Protein AF-A0A2N1QKE6-F1 (afdb_monomer_lite)

pLDDT: mean 80.48, std 20.17, range [35.88, 97.75]

Foldseek 3Di:
DDPPPPPDPDDPVLVVLLVVLVVPQPDQDALQNSCCVRVVGDDPVSSVVSVVSVVCLQPDPVRPFHWAADPSGIHTDDDDVSVVVRVVVVVVVVVVVVVVVVVVVVLVPDPPSPPDPCPPVNVVVVVVQPPDDPPPDRDDDD

Sequence (142 aa):
MKNKIETKKHSGISYEVHDYLLELPIKWHSVEDLCKKFFGNYNSTLDKEMRSIIREISFDRMFQKIIISGVRGYKVAENNDEIESFLEKSLSTAKSLFERYSAVKYKYHKDDQCKLKIGQHDSEFFQAMIKSDNIGQVAFNI

Structure (mmCIF, N/CA/C/O backbone):
data_AF-A0A2N1QKE6-F1
#
_entry.id   AF-A0A2N1QKE6-F1
#
loop_
_atom_site.group_PDB
_atom_site.id
_atom_site.type_symbol
_atom_site.label_atom_id
_atom_site.label_alt_id
_atom_site.label_comp_id
_atom_site.label_asym_id
_atom_site.label_entity_id
_atom_site.label_seq_id
_atom_site.pdbx_PDB_ins_code
_atom_site.Cartn_x
_atom_site.Cartn_y
_atom_site.Cartn_z
_atom_site.occupancy
_atom_site.B_iso_or_equiv
_atom_site.auth_seq_id
_atom_site.auth_comp_id
_atom_site.auth_asym_id
_atom_site.auth_atom_id
_atom_site.pdbx_PDB_model_num
ATOM 1 N N . MET A 1 1 ? 15.213 21.173 34.139 1.00 40.81 1 MET A N 1
ATOM 2 C CA . MET A 1 1 ? 14.629 21.098 32.781 1.00 40.81 1 MET A CA 1
ATOM 3 C C . MET A 1 1 ? 13.823 19.813 32.699 1.00 40.81 1 MET A C 1
ATOM 5 O O . MET A 1 1 ? 14.387 18.754 32.931 1.00 40.81 1 MET A O 1
ATOM 9 N N . LYS A 1 2 ? 12.499 19.894 32.510 1.00 39.69 2 LYS A N 1
ATOM 10 C CA . LYS A 1 2 ? 11.651 18.701 32.367 1.00 39.69 2 LYS A CA 1
ATOM 11 C C . LYS A 1 2 ? 11.898 18.116 30.977 1.00 39.69 2 LYS A C 1
ATOM 13 O O . LYS A 1 2 ? 11.604 18.787 29.992 1.00 39.69 2 LYS A O 1
ATOM 18 N N . ASN A 1 3 ? 12.431 16.898 30.910 1.00 42.16 3 ASN A N 1
ATOM 19 C CA . ASN A 1 3 ? 12.432 16.107 29.684 1.00 42.16 3 ASN A CA 1
ATOM 20 C C . ASN A 1 3 ? 10.969 15.922 29.266 1.00 42.16 3 ASN A C 1
ATOM 22 O O . ASN A 1 3 ? 10.210 15.224 29.938 1.00 42.16 3 ASN A O 1
ATOM 26 N N . LYS A 1 4 ? 10.553 16.612 28.199 1.00 43.88 4 LYS A N 1
ATOM 27 C CA . LYS A 1 4 ? 9.308 16.299 27.500 1.00 43.88 4 LYS A CA 1
ATOM 28 C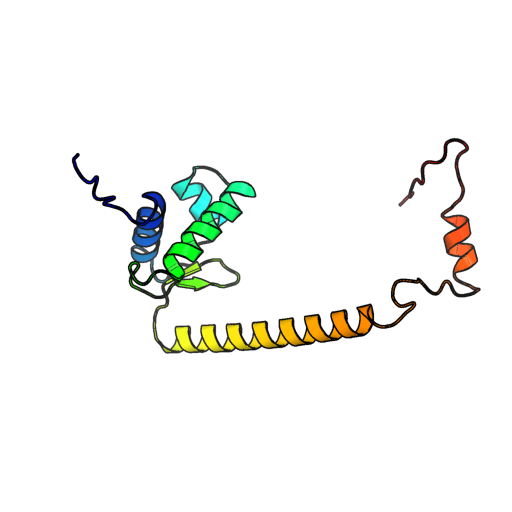 C . LYS A 1 4 ? 9.503 14.900 26.929 1.00 43.88 4 LYS A C 1
ATOM 30 O O . LYS A 1 4 ? 10.239 14.726 25.967 1.00 43.88 4 LYS A O 1
ATOM 35 N N . ILE A 1 5 ? 8.896 13.910 27.568 1.00 48.75 5 ILE A N 1
ATOM 36 C CA . ILE A 1 5 ? 8.707 12.601 26.958 1.00 48.75 5 ILE A CA 1
ATOM 37 C C . ILE A 1 5 ? 7.795 12.871 25.761 1.00 48.75 5 ILE A C 1
ATOM 39 O O . ILE A 1 5 ? 6.630 13.221 25.948 1.00 48.75 5 ILE A O 1
ATOM 43 N N . GLU A 1 6 ? 8.331 12.822 24.544 1.00 53.50 6 GLU A N 1
ATOM 44 C CA . GLU A 1 6 ? 7.504 12.772 23.341 1.00 53.50 6 GLU A CA 1
ATOM 45 C C . GLU A 1 6 ? 6.712 11.466 23.404 1.00 53.50 6 GLU A C 1
ATOM 47 O O . GLU A 1 6 ? 7.234 10.376 23.193 1.00 53.50 6 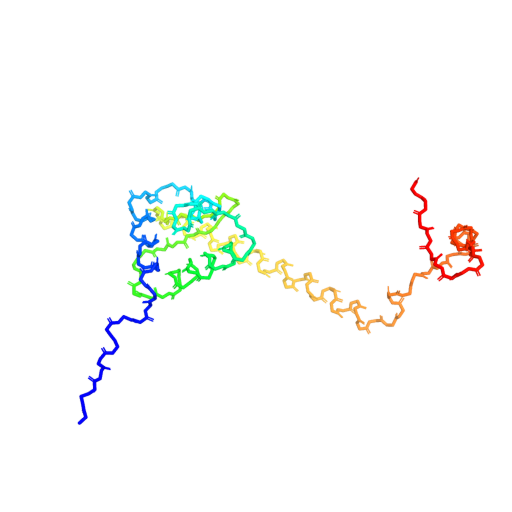GLU A O 1
ATOM 52 N N . THR A 1 7 ? 5.452 11.565 23.814 1.00 58.62 7 THR A N 1
ATOM 53 C CA . THR A 1 7 ? 4.611 10.410 24.142 1.00 58.62 7 THR A CA 1
ATOM 54 C C . THR A 1 7 ? 4.003 9.729 22.918 1.00 58.62 7 THR A C 1
ATOM 56 O O . THR A 1 7 ? 3.392 8.674 23.068 1.00 58.62 7 THR A O 1
ATOM 59 N N . LYS A 1 8 ? 4.161 10.279 21.706 1.00 61.62 8 LYS A N 1
ATOM 60 C CA . LYS A 1 8 ? 3.664 9.664 20.467 1.00 61.62 8 LYS A CA 1
ATOM 61 C C . LYS A 1 8 ? 4.711 9.764 19.359 1.00 61.62 8 LYS A C 1
ATOM 63 O O . LYS A 1 8 ? 4.970 10.845 18.848 1.00 61.62 8 LYS A O 1
ATOM 68 N N . LYS A 1 9 ? 5.277 8.612 18.982 1.00 75.75 9 LYS A N 1
ATOM 69 C CA . LYS A 1 9 ? 6.240 8.446 17.875 1.00 75.75 9 LYS A CA 1
ATOM 70 C C . LYS A 1 9 ? 5.653 8.808 16.500 1.00 75.75 9 LYS A C 1
ATOM 72 O O . LYS A 1 9 ? 6.391 9.160 15.588 1.00 75.75 9 LYS A O 1
ATOM 77 N N . HIS A 1 10 ? 4.332 8.714 16.375 1.00 83.38 10 HIS A N 1
ATOM 78 C CA . HIS A 1 10 ? 3.579 8.840 15.132 1.00 83.38 10 HIS A CA 1
ATOM 79 C C . HIS A 1 10 ? 2.488 9.900 15.263 1.00 83.38 10 HIS A C 1
ATOM 81 O O . HIS A 1 10 ? 2.047 10.218 16.374 1.00 83.38 10 HIS A O 1
ATOM 87 N N . SER A 1 11 ? 2.038 10.425 14.124 1.00 84.06 11 SER A N 1
ATOM 88 C CA . SER A 1 11 ? 0.930 11.378 14.070 1.00 84.06 11 SER A CA 1
ATOM 89 C C . SER A 1 11 ? -0.369 10.759 14.615 1.00 84.06 11 SER A C 1
ATOM 91 O O . SER A 1 11 ? -0.560 9.546 14.549 1.00 84.06 11 SER A O 1
ATOM 93 N N . GLY A 1 12 ? -1.279 11.579 15.159 1.00 88.75 12 GLY A N 1
ATOM 94 C CA . GLY A 1 12 ? -2.575 11.092 15.658 1.00 88.75 12 GLY A CA 1
ATOM 95 C C . GLY A 1 12 ? -3.387 10.373 14.576 1.00 88.75 12 GLY A C 1
ATOM 96 O O . GLY A 1 12 ? -3.919 9.295 14.822 1.00 88.75 12 GLY A O 1
ATOM 97 N N . ILE A 1 13 ? -3.357 10.914 13.357 1.00 93.19 13 ILE A N 1
ATOM 98 C CA . ILE A 1 13 ? -4.064 10.363 12.202 1.00 93.19 13 ILE A CA 1
ATOM 99 C C . ILE A 1 13 ? -3.544 8.976 11.792 1.00 93.19 13 ILE A C 1
ATOM 101 O O . ILE A 1 13 ? -4.334 8.156 11.337 1.00 93.19 13 ILE A O 1
ATOM 105 N N . SER A 1 14 ? -2.260 8.658 12.015 1.00 94.50 14 SER A N 1
ATOM 106 C CA . SER A 1 14 ? -1.728 7.308 11.760 1.00 94.50 14 SER A CA 1
ATOM 107 C C . SER A 1 14 ? -2.448 6.248 12.604 1.00 94.50 14 SER A C 1
ATOM 109 O O . SER A 1 14 ? -2.782 5.180 12.097 1.00 94.50 14 SER A O 1
ATOM 111 N N . TYR A 1 15 ?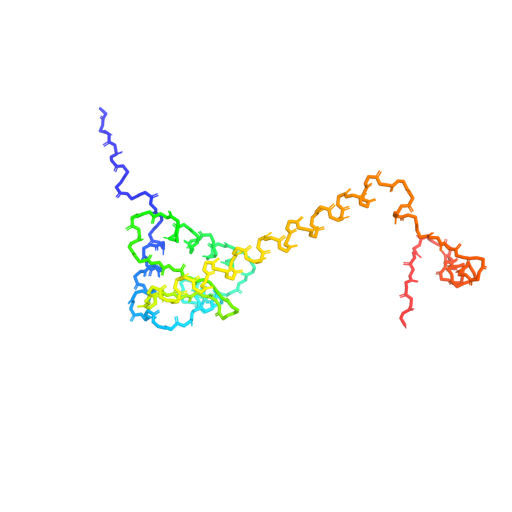 -2.732 6.552 13.874 1.00 93.81 15 TYR A N 1
ATOM 112 C CA . TYR A 1 15 ? -3.486 5.651 14.750 1.00 93.81 15 TYR A CA 1
ATOM 113 C C . TYR A 1 15 ? -4.952 5.553 14.334 1.00 93.81 15 TYR A C 1
ATOM 115 O O . TYR A 1 15 ? -5.470 4.452 14.218 1.00 93.81 15 TYR A O 1
ATOM 123 N N . GLU A 1 16 ? -5.598 6.679 14.027 1.00 95.19 16 GLU A N 1
ATOM 124 C CA . GLU A 1 16 ? -7.007 6.690 13.605 1.00 95.19 16 GLU A CA 1
ATOM 125 C C . GLU A 1 16 ? -7.232 5.895 12.308 1.00 95.19 16 GLU A C 1
ATOM 127 O O . GLU A 1 16 ? -8.220 5.170 12.168 1.00 95.19 16 GLU A O 1
ATOM 132 N N . VAL A 1 17 ? -6.298 6.000 11.359 1.00 95.44 17 VAL A N 1
ATOM 133 C CA . VAL A 1 17 ? -6.321 5.220 10.117 1.00 95.44 17 VAL A CA 1
ATOM 134 C C . VAL A 1 17 ? -6.102 3.737 10.406 1.00 95.44 17 VAL A C 1
ATOM 136 O O . VAL A 1 17 ? -6.815 2.907 9.844 1.00 95.44 17 VAL A O 1
ATOM 139 N N . HIS A 1 18 ? -5.150 3.389 11.277 1.00 95.06 18 HIS A N 1
ATOM 140 C CA . HIS A 1 18 ? -4.899 2.000 11.672 1.00 95.06 18 HIS A CA 1
ATOM 141 C C . HIS A 1 18 ? -6.123 1.371 12.341 1.00 95.06 18 HIS A C 1
ATOM 143 O O . HIS A 1 18 ? -6.587 0.331 11.874 1.00 95.06 18 HIS A O 1
ATOM 149 N N . ASP A 1 19 ? -6.697 2.036 13.344 1.00 94.31 19 ASP A N 1
ATOM 150 C CA . ASP A 1 19 ? -7.884 1.567 14.061 1.00 94.31 19 ASP A CA 1
ATOM 151 C C . ASP A 1 19 ? -9.057 1.346 13.097 1.00 94.31 19 ASP A C 1
ATOM 153 O O . ASP A 1 19 ? -9.696 0.294 13.113 1.00 94.31 19 ASP A O 1
ATOM 157 N N . TYR A 1 20 ? -9.286 2.277 12.166 1.00 95.06 20 TYR A N 1
ATOM 158 C CA . TYR A 1 20 ? -10.347 2.133 11.170 1.00 95.06 20 TYR A CA 1
ATOM 159 C C . TYR A 1 20 ? -10.146 0.942 10.223 1.00 95.06 20 TYR A C 1
ATOM 161 O O . TYR A 1 20 ? -11.112 0.266 9.861 1.00 95.06 20 TYR A O 1
ATOM 169 N N . LEU A 1 21 ? -8.907 0.666 9.807 1.00 94.25 21 LEU A N 1
ATOM 170 C CA . LEU A 1 21 ? -8.612 -0.517 8.994 1.00 94.25 21 LEU A CA 1
ATOM 171 C C . LEU A 1 21 ? -8.868 -1.811 9.782 1.00 94.25 21 LEU A C 1
ATOM 173 O O . LEU A 1 21 ? -9.288 -2.808 9.195 1.00 94.25 21 LEU A O 1
ATOM 177 N N . LEU A 1 22 ? -8.655 -1.801 11.101 1.00 92.69 22 LEU A N 1
ATOM 178 C CA . LEU A 1 22 ? -8.930 -2.944 11.973 1.00 92.69 22 LEU A CA 1
ATOM 179 C C . LEU A 1 22 ? -10.421 -3.155 12.264 1.00 92.69 22 LEU A C 1
ATOM 181 O O . LEU A 1 22 ? -10.820 -4.295 12.495 1.00 92.69 22 LEU A O 1
ATOM 185 N N . GLU A 1 23 ? -11.247 -2.106 12.228 1.00 92.69 23 GLU A N 1
ATOM 186 C CA . GLU A 1 23 ? -12.709 -2.231 12.352 1.00 92.69 23 GLU A CA 1
ATOM 187 C C . GLU A 1 23 ? -13.326 -3.009 11.178 1.00 92.69 23 GLU A C 1
ATOM 189 O O . GLU A 1 23 ? -14.349 -3.677 11.338 1.00 92.69 23 GLU A O 1
ATOM 194 N N . LEU A 1 24 ? -12.711 -2.935 9.991 1.00 89.06 24 LEU A N 1
ATOM 195 C CA . LEU A 1 24 ? -13.211 -3.536 8.750 1.00 89.06 24 LEU A CA 1
ATOM 196 C C . LEU A 1 24 ? -12.110 -4.327 8.011 1.00 89.06 24 LEU A C 1
ATOM 198 O O . LEU A 1 24 ? -11.825 -4.045 6.847 1.00 89.06 24 LEU A O 1
ATOM 202 N N . PRO A 1 25 ? -11.517 -5.365 8.626 1.00 82.44 25 PRO A N 1
ATOM 203 C CA . PRO A 1 25 ? -10.234 -5.924 8.191 1.00 82.44 25 PRO A CA 1
ATOM 204 C C . PRO A 1 25 ? -10.272 -6.578 6.800 1.00 82.44 25 PRO A C 1
ATOM 206 O O . PRO A 1 25 ? -9.303 -6.499 6.050 1.00 82.44 25 PRO A O 1
ATOM 209 N N . ILE A 1 26 ? -11.408 -7.177 6.428 1.00 85.19 26 ILE A N 1
ATOM 210 C CA . ILE A 1 26 ? -11.612 -7.882 5.146 1.00 85.19 26 ILE A CA 1
ATOM 211 C C . ILE A 1 26 ? -11.901 -6.891 3.999 1.00 85.19 26 ILE A C 1
ATOM 213 O O . ILE A 1 26 ? -11.804 -7.220 2.812 1.00 85.19 26 ILE A O 1
ATOM 217 N N . LYS A 1 27 ? -12.275 -5.649 4.325 1.00 92.75 27 LYS A N 1
ATOM 218 C CA . LYS A 1 27 ? -12.691 -4.663 3.333 1.00 92.75 27 LYS A CA 1
ATOM 219 C C . LYS A 1 27 ? -11.471 -4.051 2.648 1.00 92.75 27 LYS A C 1
ATOM 221 O O . LYS A 1 27 ? -10.510 -3.637 3.282 1.00 92.75 27 LYS A O 1
ATOM 226 N N . TRP A 1 28 ? -11.547 -3.928 1.326 1.00 95.81 28 TRP A N 1
ATOM 227 C CA . TRP A 1 28 ? -10.607 -3.103 0.572 1.00 95.81 28 TRP A CA 1
ATOM 228 C C . TRP A 1 28 ? -10.960 -1.626 0.724 1.00 95.81 28 TRP A C 1
ATOM 230 O O . TRP A 1 28 ? -12.093 -1.220 0.457 1.00 95.81 28 TRP A O 1
ATOM 240 N N . HIS A 1 29 ? -9.970 -0.831 1.106 1.00 96.19 29 HIS A N 1
ATOM 241 C CA . HIS A 1 29 ? -10.074 0.612 1.244 1.00 96.19 29 HIS A CA 1
ATOM 242 C C . HIS A 1 29 ? -9.252 1.294 0.156 1.00 96.19 29 HIS A C 1
ATOM 244 O O . HIS A 1 29 ? -8.023 1.166 0.116 1.00 96.19 29 HIS A O 1
ATOM 250 N N . SER A 1 30 ? -9.923 2.030 -0.729 1.00 97.19 30 SER A N 1
ATOM 251 C CA . SER A 1 30 ? -9.230 2.881 -1.691 1.00 97.19 30 SER A CA 1
ATOM 252 C C . SER A 1 30 ? -8.598 4.081 -0.975 1.00 97.19 30 SER A C 1
ATOM 254 O O . SER A 1 30 ? -9.074 4.521 0.073 1.00 97.19 30 SER A O 1
ATOM 256 N N . VAL A 1 31 ? -7.520 4.635 -1.539 1.00 96.62 31 VAL A N 1
ATOM 257 C CA . VAL A 1 31 ? -6.902 5.856 -0.987 1.00 96.62 31 VAL A CA 1
ATOM 258 C C . VAL A 1 31 ? -7.888 7.017 -1.019 1.00 96.62 31 VAL A C 1
ATOM 260 O O . VAL A 1 31 ? -7.941 7.798 -0.078 1.00 96.62 31 VAL A O 1
ATOM 263 N N . GLU A 1 32 ? -8.707 7.098 -2.065 1.00 97.25 32 GLU A N 1
ATOM 264 C CA . GLU A 1 32 ? -9.736 8.123 -2.195 1.00 97.25 32 GLU A CA 1
ATOM 265 C C . GLU A 1 32 ? -10.765 8.059 -1.060 1.00 97.25 32 GLU A C 1
ATOM 267 O O . GLU A 1 32 ? -11.066 9.091 -0.459 1.00 97.25 32 GLU A O 1
ATOM 272 N N . ASP A 1 33 ? -11.260 6.866 -0.719 1.00 96.31 33 ASP A N 1
ATOM 273 C CA . ASP A 1 33 ? -12.224 6.690 0.374 1.00 96.31 33 ASP A CA 1
ATOM 274 C C . ASP A 1 33 ? -11.615 7.048 1.729 1.00 96.31 33 ASP A C 1
ATOM 276 O O . ASP A 1 33 ? -12.257 7.709 2.547 1.00 96.31 33 ASP A O 1
ATOM 280 N N . LEU A 1 34 ? -10.363 6.642 1.961 1.00 96.62 34 LEU A N 1
ATOM 281 C CA . LEU A 1 34 ? -9.636 6.998 3.176 1.00 96.62 34 LEU A CA 1
ATOM 282 C C . LEU A 1 34 ? -9.431 8.514 3.256 1.00 96.62 34 LEU A C 1
ATOM 284 O O . LEU A 1 34 ? -9.715 9.112 4.291 1.00 96.62 34 LEU A O 1
ATOM 288 N N . CYS A 1 35 ? -9.031 9.167 2.164 1.00 97.50 35 CYS A N 1
ATOM 289 C CA . CYS A 1 35 ? -8.879 10.618 2.144 1.00 97.50 35 CYS A CA 1
ATOM 290 C C . CYS A 1 35 ? -10.201 11.337 2.424 1.00 97.50 35 CYS A C 1
ATOM 292 O O . CYS A 1 35 ? -10.251 12.219 3.277 1.00 97.50 35 CYS A O 1
ATOM 294 N N . LYS A 1 36 ? -11.298 10.926 1.780 1.00 97.38 36 LYS A N 1
ATOM 295 C CA . LYS A 1 36 ? -12.625 11.500 2.048 1.00 97.38 36 LYS A CA 1
ATOM 296 C C . LYS A 1 36 ? -13.046 11.308 3.503 1.00 97.38 36 LYS A C 1
ATOM 298 O O . LYS A 1 36 ? -13.643 12.215 4.072 1.00 97.38 36 LYS A O 1
ATOM 303 N N . LYS A 1 37 ? -12.723 10.165 4.116 1.00 96.31 37 LYS A N 1
ATOM 304 C CA . LYS A 1 37 ? -13.062 9.886 5.516 1.00 96.31 37 LYS A CA 1
ATOM 305 C C . LYS A 1 37 ? -12.255 10.737 6.502 1.00 96.31 37 LYS A C 1
ATOM 307 O O . LYS A 1 37 ? -12.844 11.275 7.431 1.00 96.31 37 LYS A O 1
ATOM 312 N N . PHE A 1 38 ? -10.940 10.837 6.319 1.00 96.75 38 PHE A N 1
ATOM 313 C CA . PHE A 1 38 ? -10.045 11.458 7.306 1.00 96.75 38 PHE A CA 1
ATOM 314 C C . PHE A 1 38 ? -9.735 12.935 7.030 1.00 96.75 38 PHE A C 1
ATOM 316 O O . PHE A 1 38 ? -9.454 13.683 7.960 1.00 96.75 38 PHE A O 1
ATOM 323 N N . PHE A 1 39 ? -9.828 13.375 5.775 1.00 95.75 39 PHE A N 1
ATOM 324 C CA . PHE A 1 39 ? -9.565 14.758 5.361 1.00 95.75 39 PHE A CA 1
ATOM 325 C C . PHE A 1 39 ? -10.804 15.476 4.803 1.00 95.75 39 PHE A C 1
ATOM 327 O O . PHE A 1 39 ? -10.763 16.683 4.577 1.00 95.75 39 PHE A O 1
ATOM 334 N N . GLY A 1 40 ? -11.910 14.764 4.555 1.00 96.31 40 GLY A N 1
ATOM 335 C CA . GLY A 1 40 ? -13.151 15.339 4.018 1.00 96.31 40 GLY A CA 1
ATOM 336 C C . GLY A 1 40 ? -13.149 15.591 2.504 1.00 96.31 40 GLY A C 1
ATOM 337 O O . GLY A 1 40 ? -14.178 15.959 1.941 1.00 96.31 40 GLY A O 1
ATOM 338 N N . ASN A 1 41 ? -12.024 15.392 1.814 1.00 96.81 41 ASN A N 1
ATOM 339 C CA . ASN A 1 41 ? -11.893 15.578 0.368 1.00 96.81 41 ASN A CA 1
ATOM 340 C C . ASN A 1 41 ? -10.803 14.665 -0.228 1.00 96.81 41 ASN A C 1
ATOM 342 O O . ASN A 1 41 ? -10.110 13.934 0.478 1.00 96.81 41 ASN A O 1
ATOM 346 N N . TYR A 1 42 ? -10.666 14.692 -1.556 1.00 97.56 42 TYR A N 1
ATOM 347 C CA . TYR A 1 42 ? -9.618 13.976 -2.282 1.00 97.56 42 TYR A CA 1
ATOM 348 C C . TYR A 1 42 ? -8.899 14.913 -3.252 1.00 97.56 42 TYR A C 1
ATOM 350 O O . TYR A 1 42 ? -9.533 15.626 -4.029 1.00 97.56 42 TYR A O 1
ATOM 358 N N . ASN A 1 43 ? -7.567 14.904 -3.206 1.00 97.00 43 ASN A N 1
ATOM 359 C CA . ASN A 1 43 ? -6.694 15.549 -4.182 1.00 97.00 43 ASN A CA 1
ATOM 360 C C . ASN A 1 43 ? -5.328 14.840 -4.207 1.00 97.00 43 ASN A C 1
ATOM 362 O O . ASN A 1 43 ? -5.032 14.005 -3.351 1.00 97.00 43 ASN A O 1
ATOM 366 N N . SER A 1 44 ? -4.469 15.188 -5.169 1.00 96.50 44 SER A N 1
ATOM 367 C CA . SER A 1 44 ? -3.165 14.535 -5.354 1.00 96.50 44 SER A CA 1
ATOM 368 C C . SER A 1 44 ? -2.196 14.697 -4.179 1.00 96.50 44 SER A C 1
ATOM 370 O O . SER A 1 44 ? -1.306 13.867 -4.006 1.00 96.50 44 SER A O 1
ATOM 372 N N . THR A 1 45 ? -2.314 15.778 -3.405 1.00 97.25 45 THR A N 1
ATOM 373 C CA . THR A 1 45 ? -1.462 16.016 -2.231 1.00 97.25 45 THR A CA 1
ATOM 374 C C . THR A 1 45 ? -1.876 15.089 -1.098 1.00 97.25 45 THR A C 1
ATOM 376 O O . THR A 1 45 ? -1.037 14.372 -0.560 1.00 97.25 45 THR A O 1
ATOM 379 N N . LEU A 1 46 ? -3.178 15.019 -0.821 1.00 96.94 46 LEU A N 1
ATOM 380 C CA . LEU A 1 46 ? -3.734 14.140 0.205 1.00 96.94 46 LEU A CA 1
ATOM 381 C C . LEU A 1 46 ? -3.595 12.663 -0.157 1.00 96.94 46 LEU A C 1
ATOM 383 O O . LEU A 1 46 ? -3.366 11.844 0.721 1.00 96.94 46 LEU A O 1
ATOM 387 N N . ASP A 1 47 ? -3.668 12.309 -1.443 1.00 96.94 47 ASP A N 1
ATOM 388 C CA . ASP A 1 47 ? -3.371 10.948 -1.905 1.00 96.94 47 ASP A CA 1
ATOM 389 C C . ASP A 1 47 ? -1.948 10.525 -1.502 1.00 96.94 47 ASP A C 1
ATOM 391 O O . ASP A 1 47 ? -1.747 9.454 -0.927 1.00 96.94 47 ASP A O 1
ATOM 395 N N . LYS A 1 48 ? -0.957 11.397 -1.734 1.00 97.25 48 LYS A N 1
ATOM 396 C CA . LYS A 1 48 ? 0.435 11.152 -1.327 1.00 97.25 48 LYS A CA 1
ATOM 397 C C . LYS A 1 48 ? 0.576 11.079 0.191 1.00 97.25 48 LYS A C 1
ATOM 399 O O . LYS A 1 48 ? 1.288 10.204 0.681 1.00 97.25 48 LYS A O 1
ATOM 404 N N . GLU A 1 49 ? -0.095 11.970 0.913 1.00 96.81 49 GLU A N 1
ATOM 405 C CA . GLU A 1 49 ? -0.083 12.008 2.376 1.00 96.81 49 GLU A CA 1
ATOM 406 C C . GLU A 1 49 ? -0.682 10.732 2.977 1.00 96.81 49 GLU A C 1
ATOM 408 O O . GLU A 1 49 ? -0.016 10.047 3.749 1.00 96.81 49 GLU A O 1
ATOM 413 N N . MET A 1 50 ? -1.872 10.322 2.534 1.00 97.75 50 MET A N 1
ATOM 414 C CA . MET A 1 50 ? -2.524 9.086 2.970 1.00 97.75 50 MET A CA 1
ATOM 415 C C . MET A 1 50 ? -1.679 7.851 2.648 1.00 97.75 50 MET A C 1
ATOM 417 O O . MET A 1 50 ? -1.510 6.975 3.492 1.00 97.75 50 MET A O 1
ATOM 421 N N . ARG A 1 51 ? -1.068 7.776 1.459 1.00 96.88 51 ARG A N 1
ATOM 422 C CA . ARG A 1 51 ? -0.128 6.685 1.138 1.00 96.88 51 ARG A CA 1
ATOM 423 C C . ARG A 1 51 ? 1.097 6.686 2.048 1.00 96.88 51 ARG A C 1
ATOM 425 O O . ARG A 1 51 ? 1.608 5.611 2.355 1.00 96.88 51 ARG A O 1
ATOM 432 N N . SER A 1 52 ? 1.577 7.860 2.459 1.00 96.19 52 SER A N 1
ATOM 433 C CA . SER A 1 52 ? 2.671 7.981 3.423 1.00 96.19 52 SER A CA 1
ATOM 434 C C . SER A 1 52 ? 2.256 7.462 4.798 1.00 96.19 52 SER A C 1
ATOM 436 O O . SER A 1 52 ? 2.990 6.668 5.379 1.00 96.19 52 SER A O 1
ATOM 438 N N . ILE A 1 53 ? 1.058 7.825 5.265 1.00 96.31 53 ILE A N 1
ATOM 439 C CA . ILE A 1 53 ? 0.483 7.331 6.523 1.00 96.31 53 ILE A CA 1
ATOM 440 C C . ILE A 1 53 ? 0.339 5.805 6.483 1.00 96.31 53 ILE A C 1
ATOM 442 O O . ILE A 1 53 ? 0.829 5.109 7.364 1.00 96.31 53 ILE A O 1
ATOM 446 N N . ILE A 1 54 ? -0.253 5.246 5.426 1.00 95.75 54 ILE A N 1
ATOM 447 C CA . ILE A 1 54 ? -0.413 3.789 5.302 1.00 95.75 54 ILE A CA 1
ATOM 448 C C . ILE A 1 54 ? 0.946 3.087 5.253 1.00 95.75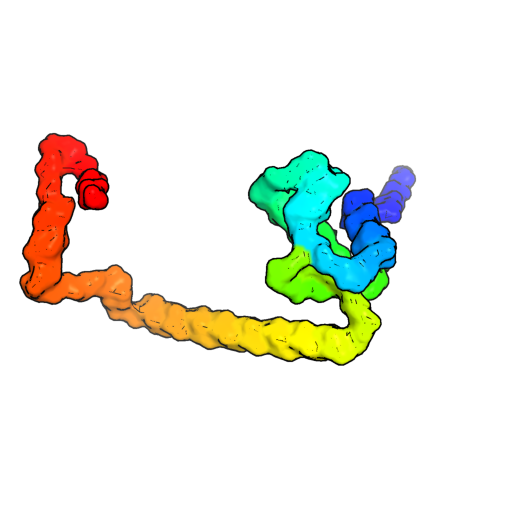 54 ILE A C 1
ATOM 450 O O . ILE A 1 54 ? 1.110 2.012 5.828 1.00 95.75 54 ILE A O 1
ATOM 454 N N . ARG A 1 55 ? 1.939 3.684 4.585 1.00 94.50 55 ARG A N 1
ATOM 455 C CA . ARG A 1 55 ? 3.304 3.152 4.542 1.00 94.50 55 ARG A CA 1
ATOM 456 C C . ARG A 1 55 ? 3.946 3.131 5.930 1.00 94.50 55 ARG A C 1
ATOM 458 O O . ARG A 1 55 ? 4.580 2.141 6.275 1.00 94.50 55 ARG A O 1
ATOM 465 N N . GLU A 1 56 ? 3.785 4.202 6.698 1.00 94.00 56 GLU A N 1
ATOM 466 C CA . GLU A 1 56 ? 4.234 4.288 8.088 1.00 94.00 56 GLU A CA 1
ATOM 467 C C . GLU A 1 56 ? 3.596 3.182 8.934 1.00 94.00 56 GLU A C 1
ATOM 469 O O . GLU A 1 56 ? 4.316 2.425 9.582 1.00 94.00 56 GLU A O 1
ATOM 474 N N . ILE A 1 57 ? 2.274 3.011 8.829 1.00 94.50 57 ILE A N 1
ATOM 475 C CA . ILE A 1 57 ? 1.537 1.949 9.526 1.00 94.50 57 ILE A CA 1
ATOM 476 C C . ILE A 1 57 ? 2.042 0.560 9.114 1.00 94.50 57 ILE A C 1
ATOM 478 O O . ILE A 1 57 ? 2.259 -0.301 9.956 1.00 94.50 57 ILE A O 1
ATOM 482 N N . SER A 1 58 ? 2.270 0.337 7.820 1.00 92.19 58 SER A N 1
ATOM 483 C CA . SER A 1 58 ? 2.648 -0.981 7.288 1.00 92.19 58 SER A CA 1
ATOM 484 C C . SER A 1 58 ? 4.070 -1.413 7.663 1.00 92.19 58 SER A C 1
ATOM 486 O O . SER A 1 58 ? 4.367 -2.606 7.650 1.00 92.19 58 SER A O 1
ATOM 488 N N . PHE A 1 59 ? 4.972 -0.464 7.928 1.00 88.75 59 PHE A N 1
ATOM 489 C CA . PHE A 1 59 ? 6.383 -0.753 8.205 1.00 88.75 59 PHE A CA 1
ATOM 490 C C . PHE A 1 59 ? 6.764 -0.638 9.678 1.00 88.75 59 PHE A C 1
ATOM 492 O O . PHE A 1 59 ? 7.787 -1.205 10.077 1.00 88.75 59 PHE A O 1
ATOM 499 N N . ASP A 1 60 ? 5.985 0.076 10.491 1.00 90.69 60 ASP A N 1
ATOM 500 C CA . ASP A 1 60 ? 6.277 0.180 11.913 1.00 90.69 60 ASP A CA 1
ATOM 501 C C . ASP A 1 60 ? 5.733 -1.018 12.695 1.00 90.69 60 ASP A C 1
ATOM 503 O O . ASP A 1 60 ? 4.561 -1.372 12.616 1.00 90.69 60 ASP A O 1
ATOM 507 N N . ARG A 1 61 ? 6.590 -1.619 13.524 1.00 86.38 61 ARG A N 1
ATOM 508 C CA . ARG A 1 61 ? 6.239 -2.776 14.360 1.00 86.38 61 ARG A CA 1
ATOM 509 C C . ARG A 1 61 ? 5.219 -2.441 15.451 1.00 86.38 61 ARG A C 1
ATOM 511 O O . ARG A 1 61 ? 4.657 -3.361 16.039 1.00 86.38 61 ARG A O 1
ATOM 518 N N . MET A 1 62 ? 5.030 -1.157 15.765 1.00 88.50 62 MET A N 1
ATOM 519 C CA . MET A 1 62 ? 4.036 -0.714 16.741 1.00 88.50 62 MET A CA 1
ATOM 520 C C . MET A 1 62 ? 2.604 -0.964 16.253 1.00 88.50 62 MET A C 1
ATOM 522 O O . MET A 1 62 ? 1.737 -1.298 17.061 1.00 88.50 62 MET A O 1
ATOM 526 N N . PHE A 1 63 ? 2.361 -0.846 14.947 1.00 89.06 63 PHE A N 1
ATOM 527 C CA . PHE A 1 63 ? 1.064 -1.138 14.356 1.00 89.06 63 PHE A CA 1
ATOM 528 C C . PHE A 1 63 ? 0.964 -2.640 14.107 1.00 89.06 63 PHE A C 1
ATOM 530 O O . PHE A 1 63 ? 1.560 -3.205 13.193 1.00 89.06 63 PHE A O 1
ATOM 537 N N . GLN A 1 64 ? 0.239 -3.317 14.993 1.00 82.31 64 GLN A N 1
ATOM 538 C CA . GLN A 1 64 ? 0.008 -4.751 14.884 1.00 82.31 64 GLN A CA 1
ATOM 539 C C . GLN A 1 64 ? -0.871 -5.047 13.655 1.00 82.31 64 GLN A C 1
ATOM 541 O O . GLN A 1 64 ? -1.756 -4.256 13.329 1.00 82.31 64 GLN A O 1
ATOM 546 N N . LYS A 1 65 ? -0.673 -6.230 13.050 1.00 90.19 65 LYS A N 1
ATOM 547 C CA . LYS A 1 65 ? -1.278 -6.735 11.793 1.00 90.19 65 LYS A CA 1
ATOM 548 C C . LYS A 1 65 ? -0.568 -6.292 10.512 1.00 90.19 65 LYS A C 1
ATOM 550 O O . LYS A 1 65 ? 0.038 -5.235 10.431 1.00 90.19 65 LYS A O 1
ATOM 555 N N . ILE A 1 66 ? -0.654 -7.154 9.500 1.00 92.31 66 ILE A N 1
ATOM 556 C CA . ILE A 1 66 ? -0.060 -6.926 8.183 1.00 92.31 66 ILE A CA 1
ATOM 557 C C . ILE A 1 66 ? -1.105 -6.252 7.299 1.00 92.31 66 ILE A C 1
ATOM 559 O O . ILE A 1 66 ? -2.197 -6.785 7.113 1.00 92.31 66 ILE A O 1
ATOM 563 N N . ILE A 1 67 ? -0.754 -5.094 6.745 1.00 93.94 67 ILE A N 1
ATOM 564 C CA . ILE A 1 67 ? -1.548 -4.407 5.727 1.00 93.94 67 ILE A CA 1
ATOM 565 C C . ILE A 1 67 ? -0.967 -4.761 4.364 1.00 93.94 67 ILE A C 1
ATOM 567 O O . ILE A 1 67 ? 0.220 -4.554 4.107 1.00 93.94 67 ILE A O 1
ATOM 571 N N . ILE A 1 68 ? -1.810 -5.280 3.479 1.00 94.19 68 ILE A N 1
ATOM 572 C CA . ILE A 1 68 ? -1.436 -5.590 2.101 1.00 94.19 68 ILE A CA 1
ATOM 573 C C . ILE A 1 68 ? -2.029 -4.568 1.142 1.00 94.19 68 ILE A C 1
ATOM 575 O O . ILE A 1 68 ? -3.050 -3.932 1.409 1.00 94.19 68 ILE A O 1
ATOM 579 N N . SER A 1 69 ? -1.371 -4.421 -0.004 1.00 94.06 69 SER A N 1
ATOM 580 C CA . SER A 1 69 ? -1.803 -3.519 -1.068 1.00 94.06 69 SER A CA 1
ATOM 581 C C . SER A 1 69 ? -2.221 -4.292 -2.313 1.00 94.06 69 SER A C 1
ATOM 583 O O . SER A 1 69 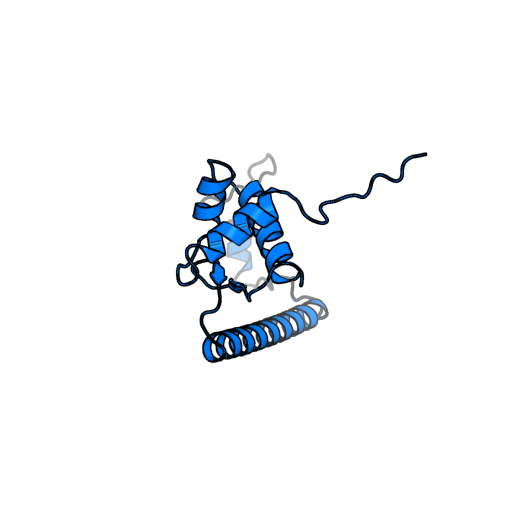? -1.731 -5.384 -2.599 1.00 94.06 69 SER A O 1
ATOM 585 N N . GLY A 1 70 ? -3.140 -3.714 -3.074 1.00 90.69 70 GLY A N 1
ATOM 586 C CA . GLY A 1 70 ? -3.650 -4.284 -4.309 1.00 90.69 70 GLY A CA 1
ATOM 587 C C . GLY A 1 70 ? -4.270 -3.218 -5.203 1.00 90.69 70 GLY A C 1
ATOM 588 O O . GLY A 1 70 ? -4.281 -2.032 -4.885 1.00 90.69 70 GLY A O 1
ATOM 589 N N . VAL A 1 71 ? -4.831 -3.651 -6.334 1.00 88.88 71 VAL A N 1
ATOM 590 C CA . VAL A 1 71 ? -5.456 -2.750 -7.325 1.00 88.88 71 VAL A CA 1
ATOM 591 C C . VAL A 1 71 ? -6.601 -1.934 -6.710 1.00 88.88 71 VAL A C 1
ATOM 593 O O . VAL A 1 71 ? -6.839 -0.801 -7.106 1.00 88.88 71 VAL A O 1
ATOM 596 N N . ARG A 1 72 ? -7.289 -2.502 -5.713 1.00 90.38 72 ARG A N 1
ATOM 597 C CA . ARG A 1 72 ? -8.426 -1.882 -5.020 1.00 90.38 72 ARG A CA 1
ATOM 598 C C . ARG A 1 72 ? -8.022 -0.981 -3.844 1.00 90.38 72 ARG A C 1
ATOM 600 O O . ARG A 1 72 ? -8.900 -0.406 -3.213 1.00 90.38 72 ARG A O 1
ATOM 607 N N . GLY A 1 73 ? -6.727 -0.857 -3.545 1.00 94.62 73 GLY A N 1
ATOM 608 C CA . GLY A 1 73 ? -6.214 -0.086 -2.411 1.00 94.62 73 GLY A CA 1
ATOM 609 C C . GLY A 1 73 ? -5.549 -0.972 -1.364 1.00 94.62 73 GLY A C 1
ATOM 610 O O . GLY A 1 73 ? -4.673 -1.765 -1.707 1.00 94.62 73 GLY A O 1
ATOM 611 N N . TYR A 1 74 ? -5.948 -0.827 -0.103 1.00 95.56 74 TYR A N 1
ATOM 612 C CA . TYR A 1 74 ? -5.313 -1.477 1.044 1.00 95.56 74 TYR A CA 1
ATOM 613 C C . TYR A 1 74 ? -6.326 -2.261 1.870 1.00 95.56 74 TYR A C 1
ATOM 615 O O . TYR A 1 74 ? -7.488 -1.865 1.959 1.00 95.56 74 TYR A O 1
ATOM 623 N N . LYS A 1 75 ? -5.884 -3.358 2.479 1.00 95.31 75 LYS A N 1
ATOM 624 C CA . LYS A 1 75 ? -6.667 -4.096 3.475 1.00 95.31 75 LYS A CA 1
ATOM 625 C C . LYS A 1 75 ? -5.764 -4.778 4.492 1.00 95.31 75 LYS A C 1
ATOM 627 O O . LYS A 1 75 ? -4.560 -4.914 4.261 1.00 95.31 75 LYS A O 1
ATOM 632 N N . VAL A 1 76 ? -6.354 -5.238 5.587 1.00 95.62 76 VAL A N 1
ATOM 633 C CA . VAL A 1 76 ? -5.660 -6.088 6.555 1.00 95.62 76 VAL A CA 1
ATOM 634 C C . VAL A 1 76 ? -5.622 -7.511 6.000 1.00 95.62 76 VAL A C 1
ATOM 636 O O . VAL A 1 76 ? -6.614 -7.998 5.464 1.00 95.62 76 VAL A O 1
ATOM 639 N N . ALA A 1 77 ? -4.470 -8.169 6.094 1.00 94.06 77 ALA A N 1
ATOM 640 C CA . ALA A 1 77 ? -4.336 -9.553 5.662 1.00 94.06 77 ALA A CA 1
ATOM 641 C C . ALA A 1 77 ? -5.166 -10.489 6.550 1.00 94.06 77 ALA A C 1
ATOM 643 O O . ALA A 1 77 ? -5.132 -10.391 7.781 1.00 94.06 77 ALA A O 1
ATOM 644 N N . GLU A 1 78 ? -5.885 -11.412 5.918 1.00 92.19 78 GLU A N 1
ATOM 645 C CA . GLU A 1 78 ? -6.820 -12.309 6.600 1.00 92.19 78 GLU A CA 1
ATOM 646 C C . GLU A 1 78 ? -6.127 -13.547 7.176 1.00 92.19 78 GLU A C 1
ATOM 648 O O . GLU A 1 78 ? -6.487 -14.029 8.251 1.00 92.19 78 GLU A O 1
ATOM 653 N N . ASN A 1 79 ? -5.132 -14.071 6.462 1.00 93.19 79 ASN A N 1
ATOM 654 C CA . ASN A 1 79 ? -4.437 -15.310 6.795 1.00 93.19 79 ASN A CA 1
ATOM 655 C C . ASN A 1 79 ? -3.033 -15.355 6.166 1.00 93.19 79 ASN A C 1
ATOM 657 O O . ASN A 1 79 ? -2.644 -14.463 5.410 1.00 93.19 79 ASN A O 1
ATOM 661 N N . ASN A 1 80 ? -2.268 -16.396 6.504 1.00 94.81 80 ASN A N 1
ATOM 662 C CA . ASN A 1 80 ? -0.897 -16.573 6.021 1.00 94.81 80 ASN A CA 1
ATOM 663 C C . ASN A 1 80 ? -0.832 -16.830 4.512 1.00 94.81 80 ASN A C 1
ATOM 665 O O . ASN A 1 80 ? 0.039 -16.263 3.863 1.00 94.81 80 ASN A O 1
ATOM 669 N N . ASP A 1 81 ? -1.766 -17.596 3.947 1.00 95.56 81 ASP A N 1
ATOM 670 C CA . ASP A 1 81 ? -1.790 -17.906 2.511 1.00 95.56 81 ASP A CA 1
ATOM 671 C C . ASP A 1 81 ? -1.917 -16.628 1.667 1.00 95.56 81 ASP A C 1
ATOM 673 O O . ASP A 1 81 ? -1.254 -16.451 0.644 1.00 95.56 81 ASP A O 1
ATOM 677 N N . GLU A 1 82 ? -2.741 -15.684 2.123 1.00 93.81 82 GLU A N 1
ATOM 678 C CA . GLU A 1 82 ? -2.876 -14.377 1.494 1.00 93.81 82 GLU A CA 1
ATOM 679 C C . GLU A 1 82 ? -1.586 -13.548 1.595 1.00 93.81 82 GLU A C 1
ATOM 681 O O . GLU A 1 82 ? -1.202 -12.874 0.634 1.00 93.81 82 GLU A O 1
ATOM 686 N N . ILE A 1 83 ? -0.901 -13.608 2.739 1.00 94.38 83 ILE A N 1
ATOM 687 C CA . ILE A 1 83 ? 0.387 -12.934 2.931 1.00 94.38 83 ILE A CA 1
ATOM 688 C C . ILE A 1 83 ? 1.430 -13.528 1.982 1.00 94.38 83 ILE A C 1
ATOM 690 O O . ILE A 1 83 ? 2.118 -12.775 1.294 1.00 94.38 83 ILE A O 1
ATOM 694 N N . GLU A 1 84 ? 1.530 -14.854 1.906 1.00 96.50 84 GLU A N 1
ATOM 695 C CA . GLU A 1 84 ? 2.453 -15.551 1.009 1.00 96.50 84 GLU A CA 1
ATOM 696 C C . GLU A 1 84 ? 2.182 -15.185 -0.452 1.00 96.50 84 GLU A C 1
ATOM 698 O O . GLU A 1 84 ? 3.089 -14.729 -1.151 1.00 96.50 84 GLU A O 1
ATOM 703 N N . SER A 1 85 ? 0.919 -15.240 -0.883 1.00 94.62 85 SER A N 1
ATOM 704 C CA . SER A 1 85 ? 0.519 -14.837 -2.234 1.00 94.62 85 SER A CA 1
ATOM 705 C C . SER A 1 85 ? 0.892 -13.380 -2.545 1.00 94.62 85 SER A C 1
ATOM 707 O O . SER A 1 85 ? 1.412 -13.063 -3.623 1.00 94.62 85 SER A O 1
ATOM 709 N N . PHE A 1 86 ? 0.679 -12.469 -1.589 1.00 94.69 86 PHE A N 1
ATOM 710 C CA . PHE A 1 86 ? 1.074 -11.070 -1.729 1.00 94.69 86 PHE A CA 1
ATOM 711 C C . PHE A 1 86 ? 2.598 -10.905 -1.845 1.00 94.69 86 PHE A C 1
ATOM 713 O O . PHE A 1 86 ? 3.069 -10.122 -2.682 1.00 94.69 86 PHE A O 1
ATOM 720 N N . LEU A 1 87 ? 3.377 -11.636 -1.044 1.00 94.75 87 LEU A N 1
ATOM 721 C CA . LEU A 1 87 ? 4.840 -11.600 -1.072 1.00 94.75 87 LEU A CA 1
ATOM 722 C C . LEU A 1 87 ? 5.392 -12.135 -2.396 1.00 94.75 87 LEU A C 1
ATOM 724 O O . LEU A 1 87 ? 6.243 -11.482 -3.004 1.00 94.75 87 LEU A O 1
ATOM 728 N N . GLU A 1 88 ? 4.877 -13.261 -2.890 1.00 96.12 88 GLU A N 1
ATOM 729 C CA . GLU A 1 88 ? 5.273 -13.836 -4.180 1.00 96.12 88 GLU A CA 1
ATOM 730 C C . GLU A 1 88 ? 5.010 -12.866 -5.333 1.00 96.12 88 GLU A C 1
ATOM 732 O O . GLU A 1 88 ? 5.891 -12.597 -6.160 1.00 96.12 88 GLU A O 1
ATOM 737 N N . LYS A 1 89 ? 3.813 -12.269 -5.358 1.00 93.88 89 LYS A N 1
ATOM 738 C CA . LYS A 1 89 ? 3.443 -11.270 -6.363 1.00 93.88 89 LYS A CA 1
ATOM 739 C C . LYS A 1 89 ? 4.329 -10.027 -6.282 1.00 93.88 89 LYS A C 1
ATOM 741 O O . LYS A 1 89 ? 4.748 -9.497 -7.317 1.00 93.88 89 LYS A O 1
ATOM 746 N N . SER A 1 90 ? 4.633 -9.568 -5.070 1.00 92.62 90 SER A N 1
ATOM 747 C CA . SER A 1 90 ? 5.508 -8.415 -4.838 1.00 92.62 90 SER A CA 1
ATOM 748 C C . SER A 1 90 ? 6.934 -8.690 -5.317 1.00 92.62 90 SER A C 1
ATOM 750 O O . SER A 1 90 ? 7.517 -7.865 -6.022 1.00 92.62 90 SER A O 1
ATOM 752 N N . LEU A 1 91 ? 7.469 -9.878 -5.023 1.00 94.44 91 LEU A N 1
ATOM 753 C CA . LEU A 1 91 ? 8.789 -10.312 -5.476 1.00 94.44 91 LEU A CA 1
ATOM 754 C C . LEU A 1 91 ? 8.856 -10.429 -7.003 1.00 94.44 91 LEU A C 1
ATOM 756 O O . LEU A 1 91 ? 9.809 -9.949 -7.618 1.00 94.44 91 LEU A O 1
ATOM 760 N N . SER A 1 92 ? 7.840 -11.034 -7.621 1.00 94.88 92 SER A N 1
ATOM 761 C CA . SER A 1 92 ? 7.726 -11.141 -9.080 1.00 94.88 92 SER A CA 1
ATOM 762 C C . SER A 1 92 ? 7.712 -9.759 -9.745 1.00 94.88 92 SER A C 1
ATOM 764 O O . SER A 1 92 ? 8.484 -9.489 -10.669 1.00 94.88 92 SER A O 1
ATOM 766 N N . THR A 1 93 ? 6.920 -8.831 -9.200 1.00 92.75 93 THR A N 1
ATOM 767 C CA . THR A 1 93 ? 6.851 -7.444 -9.683 1.00 92.75 93 THR A CA 1
ATOM 768 C C . THR A 1 93 ? 8.205 -6.742 -9.566 1.00 92.75 93 THR A C 1
ATOM 770 O O . THR A 1 93 ? 8.646 -6.089 -10.512 1.00 92.75 93 THR A O 1
ATOM 773 N N . ALA A 1 94 ? 8.902 -6.904 -8.438 1.00 94.31 94 ALA A N 1
ATOM 774 C CA . ALA A 1 94 ? 10.222 -6.316 -8.227 1.00 94.31 94 ALA A CA 1
ATOM 775 C C . ALA A 1 94 ? 11.265 -6.846 -9.229 1.00 94.31 94 ALA A C 1
ATOM 777 O O . ALA A 1 94 ? 12.023 -6.055 -9.792 1.00 94.31 94 ALA A O 1
ATOM 778 N N . LYS A 1 95 ? 11.269 -8.159 -9.505 1.00 95.69 95 LYS A N 1
ATOM 779 C CA . LYS A 1 95 ? 12.143 -8.771 -10.522 1.00 95.69 95 LYS A CA 1
ATOM 780 C C . LYS A 1 95 ? 11.885 -8.187 -11.911 1.00 95.69 95 LYS A C 1
ATOM 782 O O . LYS A 1 95 ? 12.821 -7.724 -12.557 1.00 95.69 95 LYS A O 1
ATOM 787 N N . SER A 1 96 ? 10.620 -8.112 -12.325 1.00 94.94 96 SER A N 1
ATOM 788 C CA . SER A 1 96 ? 10.245 -7.539 -13.624 1.00 94.94 96 SER A CA 1
ATOM 789 C C . SER A 1 96 ? 10.662 -6.067 -13.757 1.00 94.94 96 SER A C 1
ATOM 791 O O . SER A 1 96 ? 11.200 -5.649 -14.785 1.00 94.94 96 SER A O 1
ATOM 793 N N . LEU A 1 97 ? 10.482 -5.267 -12.698 1.00 93.94 97 LEU A N 1
ATOM 794 C CA . LEU A 1 97 ? 10.934 -3.873 -12.675 1.00 93.94 97 LEU A CA 1
ATOM 795 C C . LEU A 1 97 ? 12.459 -3.761 -12.786 1.00 93.94 97 LEU A C 1
ATOM 797 O O . LEU A 1 97 ? 12.951 -2.891 -13.506 1.00 93.94 97 LEU A O 1
ATOM 801 N N . PHE A 1 98 ? 13.203 -4.642 -12.117 1.00 95.44 98 PHE A N 1
ATOM 802 C CA . PHE A 1 98 ? 14.662 -4.678 -12.190 1.00 95.44 98 PHE A CA 1
ATOM 803 C C . PHE A 1 98 ? 15.175 -5.062 -13.586 1.00 95.44 98 PHE A C 1
ATOM 805 O O . PHE A 1 98 ? 16.099 -4.428 -14.103 1.00 95.44 98 PHE A O 1
ATOM 812 N N . GLU A 1 99 ? 14.559 -6.053 -14.232 1.00 94.25 99 GLU A N 1
ATOM 813 C CA . GLU A 1 99 ? 14.874 -6.441 -15.612 1.00 94.25 99 GLU A CA 1
ATOM 814 C C . GLU A 1 99 ? 14.622 -5.281 -16.577 1.00 94.25 99 GLU A C 1
ATOM 816 O O . GLU A 1 99 ? 15.483 -4.936 -17.392 1.00 94.25 99 GLU A O 1
ATOM 821 N N . ARG A 1 100 ? 13.472 -4.608 -16.433 1.00 92.06 100 ARG A N 1
ATOM 822 C CA . ARG A 1 100 ? 13.127 -3.434 -17.240 1.00 92.06 100 ARG A CA 1
ATOM 823 C C . ARG A 1 100 ? 14.116 -2.293 -17.027 1.00 92.06 100 ARG A C 1
ATOM 825 O O . ARG A 1 100 ? 14.584 -1.711 -18.004 1.00 92.06 100 ARG A O 1
ATOM 832 N N . TYR A 1 101 ? 14.454 -1.992 -15.774 1.00 93.06 101 TYR A N 1
ATOM 833 C CA . TYR A 1 101 ? 15.474 -1.001 -15.432 1.00 93.06 101 TYR A CA 1
ATOM 834 C C . TYR A 1 101 ? 16.812 -1.333 -16.099 1.00 93.06 101 TYR A C 1
ATOM 836 O O . TYR A 1 101 ? 17.401 -0.476 -16.756 1.00 93.06 101 TYR A O 1
ATOM 844 N N . SER A 1 102 ? 17.262 -2.584 -15.995 1.00 89.94 102 SER A N 1
ATOM 845 C CA . SER A 1 102 ? 18.530 -3.041 -16.569 1.00 89.94 102 SER A CA 1
ATOM 846 C C . SER A 1 102 ? 18.543 -2.922 -18.094 1.00 89.94 102 SER A C 1
ATOM 848 O O . SER A 1 102 ? 19.513 -2.424 -18.664 1.00 89.94 102 SER A O 1
ATOM 850 N N . ALA A 1 103 ? 17.445 -3.290 -18.762 1.00 87.12 103 ALA A N 1
ATOM 851 C CA . ALA A 1 103 ? 17.301 -3.148 -20.208 1.00 87.12 103 ALA A CA 1
ATOM 852 C C . ALA A 1 103 ? 17.323 -1.676 -20.658 1.00 87.12 103 ALA A C 1
ATOM 854 O O . ALA A 1 103 ? 17.976 -1.340 -21.649 1.00 87.12 103 ALA A O 1
ATOM 855 N N . VAL A 1 104 ? 16.641 -0.786 -19.927 1.00 86.75 104 VAL A N 1
ATOM 856 C CA . VAL A 1 104 ? 16.653 0.661 -20.200 1.00 86.75 104 VAL A CA 1
ATOM 857 C C . VAL A 1 104 ? 18.048 1.240 -19.977 1.00 86.75 104 VAL A C 1
ATOM 859 O O . VAL A 1 104 ? 18.548 1.953 -20.842 1.00 86.75 104 VAL A O 1
ATOM 862 N N . LYS A 1 105 ? 18.713 0.891 -18.872 1.00 85.88 105 LYS A N 1
ATOM 863 C CA . LYS A 1 105 ? 20.077 1.339 -18.564 1.00 85.88 105 LYS A CA 1
ATOM 864 C C . LYS A 1 105 ? 21.082 0.881 -19.622 1.00 85.88 105 LYS A C 1
ATOM 866 O O . LYS A 1 105 ? 21.914 1.670 -20.057 1.00 85.88 105 LYS A O 1
ATOM 871 N N . TYR A 1 106 ? 20.984 -0.370 -20.073 1.00 83.50 106 TYR A N 1
ATOM 872 C CA . TYR A 1 106 ? 21.822 -0.893 -21.153 1.00 83.50 106 TYR A CA 1
ATOM 873 C C . TYR A 1 106 ? 21.637 -0.106 -22.457 1.00 83.50 106 TYR A C 1
ATOM 875 O O . TYR A 1 106 ? 22.619 0.243 -23.106 1.00 83.50 106 TYR A O 1
ATOM 883 N N . LYS A 1 107 ? 20.386 0.206 -22.826 1.00 79.56 107 LYS A N 1
ATOM 884 C CA . LYS A 1 107 ? 20.086 1.040 -24.001 1.00 79.56 107 LYS A CA 1
ATOM 885 C C . LYS A 1 107 ? 20.594 2.470 -23.833 1.00 79.56 107 LYS A C 1
ATOM 887 O O . LYS A 1 107 ? 21.176 2.997 -24.766 1.00 79.56 107 LYS A O 1
ATOM 892 N N . TYR A 1 108 ? 20.429 3.072 -22.657 1.00 78.38 108 TYR A N 1
ATOM 893 C CA . TYR A 1 108 ? 20.917 4.422 -22.367 1.00 78.38 108 TYR A CA 1
ATOM 894 C C . TYR A 1 108 ? 22.434 4.564 -22.569 1.00 78.38 108 TYR A C 1
ATOM 896 O O . TYR A 1 108 ? 22.892 5.586 -23.064 1.00 78.38 108 TYR A O 1
ATOM 904 N N . HIS A 1 109 ? 23.214 3.532 -22.231 1.00 76.44 109 HIS A N 1
ATOM 905 C CA . HIS A 1 109 ? 24.669 3.525 -22.424 1.00 76.44 109 HIS A CA 1
ATOM 906 C C . HIS A 1 109 ? 25.125 3.238 -23.865 1.00 76.44 109 HIS A C 1
ATOM 908 O O . HIS A 1 109 ? 26.324 3.270 -24.130 1.00 76.44 109 HIS A O 1
ATOM 914 N N . LYS A 1 110 ? 24.208 2.937 -24.792 1.00 73.12 110 LYS A N 1
ATOM 915 C CA . LYS A 1 110 ? 24.529 2.794 -26.214 1.00 73.12 110 LYS A CA 1
ATOM 916 C C . LYS A 1 110 ? 24.259 4.114 -26.933 1.00 73.12 110 LYS A C 1
ATOM 918 O O . LYS A 1 110 ? 23.124 4.588 -26.933 1.00 73.12 110 LYS A O 1
ATOM 923 N N . ASP A 1 111 ? 25.293 4.661 -27.571 1.00 56.66 111 ASP A N 1
ATOM 924 C CA . ASP A 1 111 ? 25.196 5.872 -28.390 1.00 56.66 111 ASP A CA 1
ATOM 925 C C . ASP A 1 111 ? 24.080 5.757 -29.448 1.00 56.66 111 ASP A C 1
ATOM 927 O O . ASP A 1 111 ? 23.761 4.675 -29.948 1.00 56.66 111 ASP A O 1
ATOM 931 N N . ASP A 1 112 ? 23.471 6.898 -29.774 1.00 59.56 112 ASP A N 1
ATOM 932 C CA . ASP A 1 112 ? 22.454 7.082 -30.821 1.00 59.56 112 ASP A CA 1
ATOM 933 C C . ASP A 1 112 ? 21.063 6.448 -30.603 1.00 59.56 112 ASP A C 1
ATOM 935 O O . ASP A 1 112 ? 20.230 6.499 -31.504 1.00 59.56 112 ASP A O 1
ATOM 939 N N . GLN A 1 113 ? 20.726 5.937 -29.413 1.00 62.28 113 GLN A N 1
ATOM 940 C CA . GLN A 1 113 ? 19.377 5.387 -29.143 1.00 62.28 113 GLN A CA 1
ATOM 941 C C . GLN A 1 113 ? 18.275 6.454 -29.009 1.00 62.28 113 GLN A C 1
ATOM 943 O O . GLN A 1 113 ? 17.118 6.185 -29.323 1.00 62.28 113 GLN A O 1
ATOM 948 N N . CYS A 1 114 ? 18.617 7.665 -28.558 1.00 62.97 114 CYS A N 1
ATOM 949 C CA . CYS A 1 114 ? 17.681 8.796 -28.507 1.00 62.97 114 CYS A CA 1
ATOM 950 C C . CYS A 1 114 ? 17.616 9.571 -29.832 1.00 62.97 114 CYS A C 1
ATOM 952 O O . CYS A 1 114 ? 16.794 10.477 -29.970 1.00 62.97 114 CYS A O 1
ATOM 954 N N . LYS A 1 115 ? 18.479 9.245 -30.806 1.00 58.41 115 LYS A N 1
ATOM 955 C CA . LYS A 1 115 ? 18.381 9.801 -32.153 1.00 58.41 115 LYS A CA 1
ATOM 956 C C . LYS A 1 115 ? 17.300 9.019 -32.890 1.00 58.41 115 LYS A C 1
ATOM 958 O O . LYS A 1 115 ? 17.477 7.844 -33.203 1.00 58.41 115 LYS A O 1
ATOM 963 N N . LEU A 1 116 ? 16.177 9.672 -33.178 1.00 57.47 116 LEU A N 1
ATOM 964 C CA . LEU A 1 116 ? 15.243 9.168 -34.180 1.00 57.47 116 LEU A CA 1
ATOM 965 C C . LEU A 1 116 ? 16.031 9.027 -35.487 1.00 57.47 116 LEU A C 1
ATOM 967 O O . LEU A 1 116 ? 16.497 10.022 -36.042 1.00 57.47 116 LEU A O 1
ATOM 971 N N . LYS A 1 117 ? 16.233 7.793 -35.960 1.00 55.81 117 LYS A N 1
ATOM 972 C CA . LYS A 1 117 ? 16.718 7.569 -37.322 1.00 55.81 117 LYS A CA 1
ATOM 973 C C . LYS A 1 117 ? 15.591 7.989 -38.253 1.00 55.81 117 LYS A C 1
ATOM 975 O O . LYS A 1 117 ? 14.704 7.193 -38.525 1.00 55.81 117 LYS A O 1
ATOM 980 N N . ILE A 1 118 ? 15.606 9.244 -38.685 1.00 55.75 118 ILE A N 1
ATOM 981 C CA . ILE A 1 118 ? 14.755 9.706 -39.776 1.00 55.75 118 ILE A CA 1
ATOM 982 C C . ILE A 1 118 ? 15.266 8.970 -41.018 1.00 55.75 118 ILE A C 1
ATOM 984 O O . ILE A 1 118 ? 16.379 9.234 -41.478 1.00 55.75 118 ILE A O 1
ATOM 988 N N . GLY A 1 119 ? 14.519 7.977 -41.505 1.00 58.16 119 GLY A N 1
ATOM 989 C CA . GLY A 1 119 ? 14.818 7.366 -42.795 1.00 58.16 119 GLY A CA 1
ATOM 990 C C . GLY A 1 119 ? 14.691 8.405 -43.913 1.00 58.16 119 GLY A C 1
ATOM 991 O O . GLY A 1 119 ? 14.003 9.412 -43.754 1.00 58.16 119 GLY A O 1
ATOM 992 N N . GLN A 1 120 ? 15.309 8.166 -45.074 1.00 50.69 120 GLN A N 1
ATOM 993 C CA . GLN A 1 120 ? 15.157 9.053 -46.245 1.00 50.69 120 GLN A CA 1
ATOM 994 C C . GLN A 1 120 ? 13.685 9.270 -46.650 1.00 50.69 120 GLN A C 1
ATOM 996 O O . GLN A 1 120 ? 13.364 10.311 -47.206 1.00 50.69 120 GLN A O 1
ATOM 1001 N N . HIS A 1 121 ? 12.790 8.332 -46.324 1.00 52.00 121 HIS A N 1
ATOM 1002 C CA . HIS A 1 121 ? 11.344 8.466 -46.532 1.00 52.00 121 HIS A CA 1
ATOM 1003 C C . HIS A 1 121 ? 10.602 9.180 -45.389 1.00 52.00 121 HIS A C 1
ATOM 1005 O O . HIS A 1 121 ? 9.515 9.704 -45.608 1.00 52.00 121 HIS A O 1
ATOM 1011 N N . ASP A 1 122 ? 11.184 9.255 -44.189 1.00 49.41 122 ASP A N 1
ATOM 1012 C CA . ASP A 1 122 ? 10.572 9.935 -43.041 1.00 49.41 122 ASP A CA 1
ATOM 1013 C C . ASP A 1 122 ? 10.875 11.444 -43.044 1.00 49.41 122 ASP A C 1
ATOM 1015 O O . ASP A 1 122 ? 10.193 12.218 -42.369 1.00 49.41 122 ASP A O 1
ATOM 1019 N N . SER A 1 123 ? 11.888 11.896 -43.802 1.00 53.31 123 SER A N 1
ATOM 1020 C CA . SER A 1 123 ? 12.285 13.309 -43.812 1.00 53.31 123 SER A CA 1
ATOM 1021 C C . SER A 1 123 ? 11.236 14.213 -44.443 1.00 53.31 123 SER A C 1
ATOM 1023 O O . SER A 1 123 ? 11.059 15.326 -43.963 1.00 53.31 123 SER A O 1
ATOM 1025 N N . GLU A 1 124 ? 10.521 13.754 -45.473 1.00 49.09 124 GLU A N 1
ATOM 1026 C CA . GLU A 1 124 ? 9.438 14.531 -46.094 1.00 49.09 124 GLU A CA 1
ATOM 1027 C C . GLU A 1 124 ? 8.273 14.736 -45.117 1.00 49.09 124 GLU A C 1
ATOM 1029 O O . GLU A 1 124 ? 7.715 15.830 -45.034 1.00 49.09 124 GLU A O 1
ATOM 1034 N N . PHE A 1 125 ? 7.964 13.720 -44.305 1.00 48.91 125 PHE A N 1
ATOM 1035 C CA . PHE A 1 125 ? 6.899 13.781 -43.304 1.00 48.91 125 PHE A CA 1
ATOM 1036 C C . PHE A 1 125 ? 7.256 14.728 -42.145 1.00 48.91 125 PHE A C 1
ATOM 1038 O O . PHE A 1 125 ? 6.436 15.545 -41.727 1.00 48.91 125 PHE A O 1
ATOM 1045 N N . PHE A 1 126 ? 8.505 14.688 -41.665 1.00 49.81 126 PHE A N 1
ATOM 1046 C CA . PHE A 1 126 ? 8.991 15.615 -40.636 1.00 49.81 126 PHE A CA 1
ATOM 1047 C C . PHE A 1 126 ? 9.182 17.049 -41.160 1.00 49.81 126 PHE A C 1
ATOM 1049 O O . PHE A 1 126 ? 8.820 17.998 -40.466 1.00 49.81 126 PHE A O 1
ATOM 1056 N N . GLN A 1 127 ? 9.694 17.238 -42.382 1.00 47.38 127 GLN A N 1
ATOM 1057 C CA . GLN A 1 127 ? 9.839 18.565 -43.003 1.00 47.38 127 GLN A CA 1
ATOM 1058 C C . GLN A 1 127 ? 8.485 19.217 -43.311 1.00 47.38 127 GLN A C 1
ATOM 1060 O O . GLN A 1 127 ? 8.368 20.436 -43.220 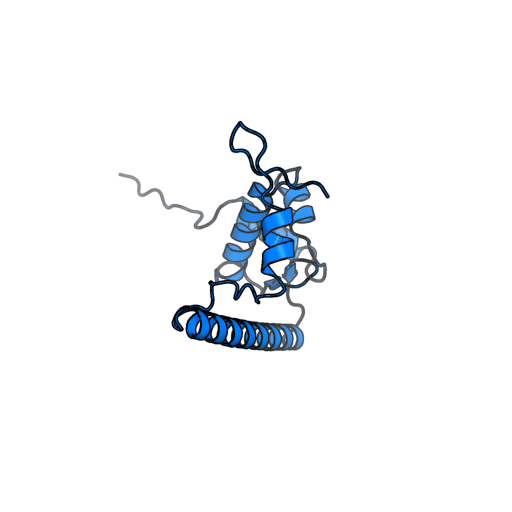1.00 47.38 127 GLN A O 1
ATOM 1065 N N . ALA A 1 128 ? 7.448 18.432 -43.620 1.00 49.00 128 ALA A N 1
ATOM 1066 C CA . ALA A 1 128 ? 6.088 18.947 -43.768 1.00 49.00 128 ALA A CA 1
ATOM 1067 C C . ALA A 1 128 ? 5.491 19.434 -42.434 1.00 49.00 128 ALA A C 1
ATOM 1069 O O . ALA A 1 128 ? 4.739 20.407 -42.424 1.00 49.00 128 ALA A O 1
ATOM 1070 N N . MET A 1 129 ? 5.851 18.792 -41.317 1.00 45.91 129 MET A N 1
ATOM 1071 C CA . MET A 1 129 ? 5.397 19.161 -39.970 1.00 45.91 129 MET A CA 1
ATOM 1072 C C . MET A 1 129 ? 6.117 20.413 -39.432 1.00 45.91 129 MET A C 1
ATOM 1074 O O . MET A 1 129 ? 5.559 21.162 -38.636 1.00 45.91 129 MET A O 1
ATOM 1078 N N . ILE A 1 130 ? 7.338 20.679 -39.911 1.00 50.34 130 ILE A N 1
ATOM 1079 C CA . ILE A 1 130 ? 8.120 21.890 -39.627 1.00 50.34 130 ILE A CA 1
ATOM 1080 C C . ILE A 1 130 ? 7.957 22.874 -40.799 1.00 50.34 130 ILE A C 1
ATOM 1082 O O . ILE A 1 130 ? 8.914 23.234 -41.478 1.00 50.34 130 ILE A O 1
ATOM 1086 N N . LYS A 1 131 ? 6.730 23.331 -41.061 1.00 49.28 131 LYS A N 1
ATOM 1087 C CA . LYS A 1 131 ? 6.526 24.582 -41.805 1.00 49.28 131 LYS A CA 1
ATOM 1088 C C . LYS A 1 131 ? 6.272 25.686 -40.794 1.00 49.28 131 LYS A C 1
ATOM 1090 O O . LYS A 1 131 ? 5.201 25.788 -40.212 1.00 49.28 131 LYS A O 1
ATOM 1095 N N . SER A 1 132 ? 7.321 26.461 -40.551 1.00 46.06 132 SER A N 1
ATOM 1096 C CA . SER A 1 132 ? 7.319 27.634 -39.689 1.00 46.06 132 SER A CA 1
ATOM 1097 C C . SER A 1 132 ? 6.326 28.682 -40.186 1.00 46.06 132 SER A C 1
ATOM 1099 O O . SER A 1 132 ? 6.473 29.168 -41.308 1.00 46.06 132 SER A O 1
ATOM 1101 N N . ASP A 1 133 ? 5.410 29.118 -39.326 1.00 48.91 133 ASP A N 1
ATOM 1102 C CA . ASP A 1 133 ? 4.930 30.494 -39.415 1.00 48.91 133 ASP A CA 1
ATOM 1103 C C . ASP A 1 133 ? 6.044 31.436 -38.932 1.00 48.91 133 ASP A C 1
ATOM 1105 O O . ASP A 1 133 ? 6.843 31.082 -38.057 1.00 48.91 133 ASP A O 1
ATOM 1109 N N . ASN A 1 134 ? 6.101 32.636 -39.519 1.00 45.91 134 ASN A N 1
ATOM 1110 C CA . ASN A 1 134 ? 7.180 33.639 -39.423 1.00 45.91 134 ASN A CA 1
ATOM 1111 C C . ASN A 1 134 ? 7.496 34.183 -38.002 1.00 45.91 134 ASN A C 1
ATOM 1113 O O . ASN A 1 134 ? 8.127 35.229 -37.871 1.00 45.91 134 ASN A O 1
ATOM 1117 N N . ILE A 1 135 ? 7.065 33.512 -36.930 1.00 47.34 135 ILE A N 1
ATOM 1118 C CA . ILE A 1 135 ? 7.215 33.936 -35.527 1.00 47.34 135 ILE A CA 1
ATOM 1119 C C . ILE A 1 135 ? 7.835 32.820 -34.648 1.00 47.34 135 ILE A C 1
ATOM 1121 O O . ILE A 1 135 ? 8.064 33.011 -33.458 1.00 47.34 135 ILE A O 1
ATOM 1125 N N . GLY A 1 136 ? 8.190 31.658 -35.213 1.00 42.81 136 GLY A N 1
ATOM 1126 C CA . GLY A 1 136 ? 9.006 30.661 -34.501 1.00 42.81 136 GLY A CA 1
ATOM 1127 C C . GLY A 1 136 ? 8.291 29.894 -33.380 1.00 42.81 136 GLY A C 1
ATOM 1128 O O . GLY A 1 136 ? 8.944 29.431 -32.448 1.00 42.81 136 GLY A O 1
ATOM 1129 N N . GLN A 1 137 ? 6.969 29.720 -33.463 1.00 42.25 137 GLN A N 1
ATOM 1130 C CA . GLN A 1 137 ? 6.248 28.738 -32.646 1.00 42.25 137 GLN A CA 1
ATOM 1131 C C . GLN A 1 137 ? 5.890 27.512 -33.491 1.00 42.25 137 GLN A C 1
ATOM 1133 O O . GLN A 1 137 ? 5.359 27.642 -34.591 1.00 42.25 137 GLN A O 1
ATOM 1138 N N . VAL A 1 138 ? 6.194 26.319 -32.973 1.00 45.22 138 VAL A N 1
ATOM 1139 C CA . VAL A 1 138 ? 5.789 25.042 -33.576 1.00 45.22 138 VAL A CA 1
ATOM 1140 C C . VAL A 1 138 ? 4.355 24.757 -33.135 1.00 45.22 138 VAL A C 1
ATOM 1142 O O . VAL A 1 138 ? 4.122 24.436 -31.970 1.00 45.22 138 VAL A O 1
ATOM 1145 N N . ALA A 1 139 ? 3.395 24.897 -34.047 1.00 41.81 139 ALA A N 1
ATOM 1146 C CA . ALA A 1 139 ? 2.018 24.473 -33.829 1.00 41.81 139 ALA A CA 1
ATOM 1147 C C . ALA A 1 139 ? 1.813 23.077 -34.434 1.00 41.81 139 ALA A C 1
ATOM 1149 O O . ALA A 1 139 ? 2.047 22.867 -35.622 1.00 41.81 139 ALA A O 1
ATOM 1150 N N . PHE A 1 140 ? 1.368 22.123 -33.616 1.00 38.19 140 PHE A N 1
ATOM 1151 C CA . PHE A 1 140 ? 0.890 20.827 -34.093 1.00 38.19 140 PHE A CA 1
ATOM 1152 C C . PHE A 1 140 ? -0.607 20.959 -34.389 1.00 38.19 140 PHE A C 1
ATOM 1154 O O . PHE A 1 140 ? -1.396 21.094 -33.455 1.00 38.19 140 PHE A O 1
ATOM 1161 N N . ASN A 1 141 ? -1.004 20.937 -35.663 1.00 35.88 141 ASN A N 1
ATOM 1162 C CA . ASN A 1 141 ? -2.410 20.734 -36.017 1.00 35.88 141 ASN A CA 1
ATOM 1163 C C . ASN A 1 141 ? -2.696 19.228 -35.985 1.00 35.88 141 ASN A C 1
ATOM 1165 O O . ASN A 1 141 ? -2.054 18.469 -36.712 1.00 35.88 141 ASN A O 1
ATOM 1169 N N . ILE A 1 142 ? -3.611 18.823 -35.101 1.00 38.94 142 ILE A N 1
ATOM 1170 C CA . ILE A 1 142 ? -4.209 17.478 -35.059 1.00 38.94 142 ILE A CA 1
ATOM 1171 C C . ILE A 1 142 ? -5.219 17.357 -36.198 1.00 38.94 142 ILE A C 1
ATOM 1173 O O . ILE A 1 142 ? -5.988 18.329 -36.384 1.00 38.94 142 ILE A O 1
#

Radius of gyration: 25.06 Å; chains: 1; bounding box: 38×52×79 Å

Secondary structure (DSSP, 8-state):
--------SS-HHHHHHHHHHHHSTTS-B-HHHHHHHHHSS--HHHHHHHHHHHHHHHH-TTS-S-EEEETTEEEE--SHHHHHHHHHHHHHHHHHHHHHHHHHHHHHTSTTTTS----TTHHHHHHHH----TT-------